Protein AF-A0A0C9W9Q6-F1 (afdb_monomer_lite)

Foldseek 3Di:
DLVQLVCCCPVVVNLPSNLVVQQPDDLVCLLQSLLVLLVVQLLDDLVSLLSLLQSLLVCLVPPDPLVSNCSNCQVVLLCQVVSCVVVVCSLLSLLSNCVSNVLLVDVCSLVVSLVNHPVSVSNVVSNVVPD

Structure (mmCIF, N/CA/C/O backbone):
data_AF-A0A0C9W9Q6-F1
#
_entry.id   AF-A0A0C9W9Q6-F1
#
loop_
_atom_site.group_PDB
_atom_site.id
_atom_site.type_symbol
_atom_site.label_atom_id
_atom_site.label_alt_id
_atom_site.label_comp_id
_atom_site.label_asym_id
_atom_site.label_entity_id
_atom_site.label_seq_id
_atom_site.pdbx_PDB_ins_code
_atom_site.Cartn_x
_atom_site.Cartn_y
_atom_site.Cartn_z
_atom_site.occupancy
_atom_site.B_iso_or_equiv
_atom_site.auth_seq_id
_atom_site.auth_comp_id
_atom_site.auth_asym_id
_atom_site.auth_atom_id
_atom_site.pdbx_PDB_model_num
ATOM 1 N N . ARG A 1 1 ? -1.381 -17.552 12.400 1.00 62.53 1 ARG A N 1
ATOM 2 C CA . ARG A 1 1 ? -2.599 -17.295 11.589 1.00 62.53 1 ARG A CA 1
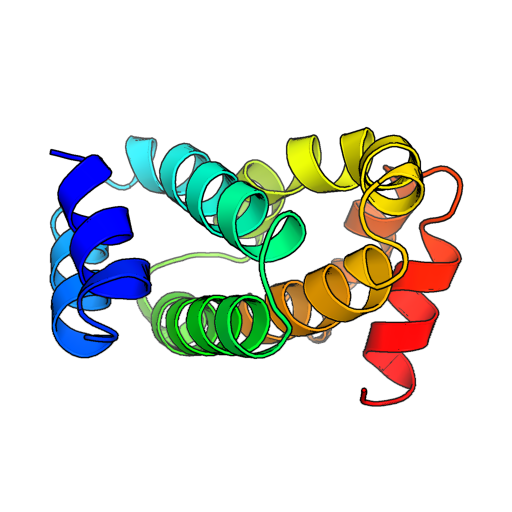ATOM 3 C C . ARG A 1 1 ? -2.520 -16.024 10.731 1.00 62.53 1 ARG A C 1
ATOM 5 O O . ARG A 1 1 ? -3.492 -15.733 10.054 1.00 62.53 1 ARG A O 1
ATOM 12 N N . MET A 1 2 ? -1.401 -15.288 10.708 1.00 69.56 2 MET A N 1
ATOM 13 C CA . MET A 1 2 ? -1.264 -14.085 9.865 1.00 69.56 2 MET A CA 1
ATOM 14 C C . MET A 1 2 ? -1.175 -14.422 8.373 1.00 69.56 2 MET A C 1
ATOM 16 O O . MET A 1 2 ? -1.618 -13.641 7.540 1.00 69.56 2 MET A O 1
ATOM 20 N N . ASP A 1 3 ? -0.680 -15.616 8.058 1.00 85.00 3 ASP A N 1
ATOM 21 C CA . ASP A 1 3 ? -0.488 -16.089 6.685 1.00 85.00 3 ASP A CA 1
ATOM 22 C C . ASP A 1 3 ? -1.822 -16.313 5.957 1.00 85.00 3 ASP A C 1
ATOM 24 O O . ASP A 1 3 ? -1.899 -16.107 4.755 1.00 85.00 3 ASP A O 1
ATOM 28 N N . LEU A 1 4 ? -2.914 -16.574 6.691 1.00 86.88 4 LEU A N 1
ATOM 29 C CA . LEU A 1 4 ? -4.258 -16.709 6.111 1.00 86.88 4 LEU A CA 1
ATOM 30 C C . LEU A 1 4 ? -4.733 -15.432 5.407 1.00 86.88 4 LEU A C 1
ATOM 32 O O . LEU A 1 4 ? -5.527 -15.496 4.475 1.00 86.88 4 LEU A O 1
ATOM 36 N N . CYS A 1 5 ? -4.301 -14.252 5.864 1.00 86.25 5 CYS A N 1
ATOM 37 C CA . CYS A 1 5 ? -4.645 -13.007 5.181 1.00 86.25 5 CYS A CA 1
ATOM 38 C C . CYS A 1 5 ? -3.905 -12.897 3.841 1.00 86.25 5 CYS A C 1
ATOM 40 O O . CYS A 1 5 ? -4.503 -12.487 2.851 1.00 86.25 5 CYS A O 1
ATOM 42 N N . LEU A 1 6 ? -2.632 -13.305 3.806 1.00 90.81 6 LEU A N 1
ATOM 43 C CA . LEU A 1 6 ? -1.814 -13.324 2.593 1.00 90.81 6 LEU A CA 1
ATOM 44 C C . LEU A 1 6 ? -2.340 -14.356 1.590 1.00 90.81 6 LEU A C 1
ATOM 46 O O . LEU A 1 6 ? -2.518 -14.030 0.422 1.00 90.81 6 LEU A O 1
ATOM 50 N N . GLU A 1 7 ? -2.651 -15.571 2.045 1.00 90.00 7 GLU A N 1
ATOM 51 C CA . GLU A 1 7 ? -3.220 -16.636 1.209 1.00 90.00 7 GLU A CA 1
ATOM 52 C C . GLU A 1 7 ? -4.561 -16.217 0.597 1.00 90.00 7 GLU A C 1
ATOM 54 O O . GLU A 1 7 ? -4.770 -16.336 -0.613 1.00 90.00 7 GLU A O 1
ATOM 59 N N . ASN A 1 8 ? -5.466 -15.670 1.410 1.00 90.12 8 ASN A N 1
ATOM 60 C CA . ASN A 1 8 ? -6.778 -15.261 0.920 1.00 90.12 8 ASN A CA 1
ATOM 61 C C . ASN A 1 8 ? -6.686 -14.099 -0.065 1.00 90.12 8 ASN A C 1
ATOM 63 O O . ASN A 1 8 ? -7.425 -14.085 -1.050 1.00 90.12 8 ASN A O 1
ATOM 67 N N . LEU A 1 9 ? -5.772 -13.155 0.164 1.00 92.12 9 LEU A N 1
ATOM 68 C CA . LEU A 1 9 ? -5.605 -12.021 -0.728 1.00 92.12 9 LEU A CA 1
ATOM 69 C C . LEU A 1 9 ? -4.874 -12.425 -2.015 1.00 92.12 9 LEU A C 1
ATOM 71 O O . LEU A 1 9 ? -5.431 -12.288 -3.095 1.00 92.12 9 LEU A O 1
ATOM 75 N N . PHE A 1 10 ? -3.667 -12.980 -1.936 1.00 92.38 10 PHE A N 1
ATOM 76 C CA . PHE A 1 10 ? -2.827 -13.178 -3.121 1.00 92.38 10 PHE A CA 1
ATOM 77 C C . PHE A 1 10 ? -3.098 -14.484 -3.869 1.00 92.38 10 PHE A C 1
ATOM 79 O O . PHE A 1 10 ? -3.096 -14.483 -5.100 1.00 92.38 10 PHE A O 1
ATOM 86 N N . ALA A 1 11 ? -3.377 -15.586 -3.164 1.00 91.25 11 ALA A N 1
ATOM 87 C CA . ALA A 1 11 ? -3.654 -16.866 -3.820 1.00 91.25 11 ALA A CA 1
ATOM 88 C C . ALA A 1 11 ? -5.125 -16.985 -4.235 1.00 91.25 11 ALA A C 1
ATOM 90 O O . ALA A 1 11 ? -5.421 -17.391 -5.356 1.00 91.25 11 ALA A O 1
ATOM 91 N N . SER A 1 12 ? -6.052 -16.597 -3.352 1.00 92.06 12 SER A N 1
ATOM 92 C CA . SER A 1 12 ? -7.494 -16.759 -3.600 1.00 92.06 12 SER A CA 1
ATOM 93 C C . SER A 1 12 ? -8.183 -15.518 -4.173 1.00 92.06 12 SER A C 1
ATOM 95 O O . SER A 1 12 ? -9.358 -15.602 -4.527 1.00 92.06 12 SER A O 1
ATOM 97 N N . ARG A 1 13 ? -7.496 -14.364 -4.243 1.00 93.94 13 ARG A N 1
ATOM 98 C CA . ARG A 1 13 ? -8.059 -13.075 -4.701 1.00 93.94 13 ARG A CA 1
ATOM 99 C C . ARG A 1 13 ? -9.362 -12.701 -3.983 1.00 93.94 13 ARG A C 1
ATOM 101 O O . ARG A 1 13 ? -10.236 -12.043 -4.540 1.00 93.94 13 ARG A O 1
ATOM 108 N N . ASN A 1 14 ? -9.499 -13.130 -2.727 1.00 94.88 14 ASN A N 1
ATOM 109 C CA . ASN A 1 14 ? -10.711 -12.989 -1.936 1.00 94.88 14 ASN A CA 1
ATOM 110 C C . ASN A 1 14 ? -10.564 -11.857 -0.917 1.00 94.88 14 ASN A C 1
ATOM 112 O O . ASN A 1 14 ? -10.171 -12.061 0.236 1.00 94.88 14 ASN A O 1
ATOM 116 N N . LEU A 1 15 ? -10.923 -10.655 -1.363 1.00 94.62 15 LEU A N 1
ATOM 117 C CA . LEU A 1 15 ? -10.829 -9.435 -0.570 1.00 94.62 15 LEU A CA 1
ATOM 118 C C . LEU A 1 15 ? -11.664 -9.503 0.719 1.00 94.62 15 LEU A C 1
ATOM 120 O O . LEU A 1 15 ? -11.183 -9.137 1.789 1.00 94.62 15 LEU A O 1
ATOM 124 N N . SER A 1 16 ? -12.888 -10.034 0.645 1.00 94.56 16 SER A N 1
ATOM 125 C CA . SER A 1 16 ? -13.793 -10.13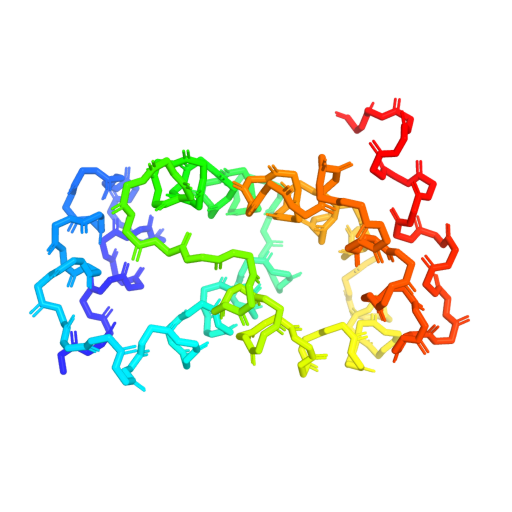4 1.796 1.00 94.56 16 SER A CA 1
ATOM 126 C C . SER A 1 16 ? -13.242 -11.046 2.893 1.00 94.56 16 SER A C 1
ATOM 128 O O . SER A 1 16 ? -13.308 -10.706 4.075 1.00 94.56 16 SER A O 1
ATOM 130 N N . GLN A 1 17 ? -12.664 -12.195 2.526 1.00 93.69 17 GLN A N 1
ATOM 131 C CA . GLN A 1 17 ? -12.048 -13.090 3.505 1.00 93.69 17 GLN A CA 1
ATOM 132 C C . GLN A 1 17 ? -10.730 -12.535 4.049 1.00 93.69 17 GLN A C 1
ATOM 134 O O . GLN A 1 17 ? -10.437 -12.725 5.228 1.00 93.69 17 GLN A O 1
ATOM 139 N N . ALA A 1 18 ? -9.935 -11.845 3.227 1.00 93.75 18 ALA A N 1
ATOM 140 C CA . ALA A 1 18 ? -8.733 -11.168 3.702 1.00 93.75 18 ALA A CA 1
ATOM 141 C C . ALA A 1 18 ? -9.078 -10.076 4.728 1.00 93.75 18 ALA A C 1
ATOM 143 O O . ALA A 1 18 ? -8.483 -10.045 5.804 1.00 93.75 18 ALA A O 1
ATOM 144 N N . HIS A 1 19 ? -10.103 -9.262 4.455 1.00 95.19 19 HIS A N 1
ATOM 145 C CA . HIS A 1 19 ? -10.618 -8.266 5.394 1.00 95.19 19 HIS A CA 1
ATOM 146 C C . HIS A 1 19 ? -11.066 -8.906 6.714 1.00 95.19 19 HIS A C 1
ATOM 148 O O . HIS A 1 19 ? -10.615 -8.495 7.780 1.00 95.19 19 HIS A O 1
ATOM 154 N N . ALA A 1 20 ? -11.895 -9.955 6.661 1.00 94.19 20 ALA A N 1
ATOM 155 C CA . ALA A 1 20 ? -12.353 -10.662 7.861 1.00 94.19 20 ALA A CA 1
ATOM 156 C C . ALA A 1 20 ? -11.191 -11.265 8.675 1.00 94.19 20 ALA A C 1
ATOM 158 O O . ALA A 1 20 ? -11.179 -11.193 9.904 1.00 94.19 20 ALA A O 1
ATOM 159 N N . ASN A 1 21 ? -10.183 -11.824 8.000 1.00 92.56 21 ASN A N 1
ATOM 160 C CA . ASN A 1 21 ? -8.987 -12.337 8.664 1.00 92.56 21 ASN A CA 1
ATOM 161 C C . ASN A 1 21 ? -8.190 -11.214 9.332 1.00 92.56 21 ASN A C 1
ATOM 163 O O . ASN A 1 21 ? -7.763 -11.382 10.474 1.00 92.56 21 ASN A O 1
ATOM 167 N N . PHE A 1 22 ? -8.013 -10.078 8.653 1.00 94.44 22 PHE A N 1
ATOM 168 C CA . PHE A 1 22 ? -7.304 -8.920 9.187 1.00 94.44 22 PHE A CA 1
ATOM 169 C C . PHE A 1 22 ? -7.979 -8.397 10.461 1.00 94.44 22 PHE A C 1
ATOM 171 O O . PHE A 1 22 ? -7.333 -8.276 11.503 1.00 94.44 22 PHE A O 1
ATOM 178 N N . THR A 1 23 ? -9.289 -8.146 10.407 1.00 93.81 23 THR A N 1
ATOM 179 C CA . THR A 1 23 ? -10.043 -7.572 11.533 1.00 93.81 23 THR A CA 1
ATOM 180 C C . THR A 1 23 ? -10.229 -8.552 12.690 1.00 93.81 23 THR A C 1
ATOM 182 O O . THR A 1 23 ? -10.408 -8.126 13.829 1.00 93.81 23 THR A O 1
ATOM 185 N N . SER A 1 24 ? -10.100 -9.863 12.449 1.00 93.50 24 SER A N 1
ATOM 186 C CA . SER A 1 24 ? -10.076 -10.871 13.519 1.00 93.50 24 SER A CA 1
ATOM 187 C C . SER A 1 24 ? -8.804 -10.836 14.381 1.00 93.50 24 SER A C 1
ATOM 189 O O . SER A 1 24 ? -8.785 -11.399 15.479 1.00 93.50 24 SER A O 1
ATOM 191 N N . LEU A 1 25 ? -7.725 -10.206 13.899 1.00 90.50 25 LEU A N 1
ATOM 192 C CA . LEU A 1 25 ? -6.467 -10.110 14.634 1.00 90.50 25 LEU A CA 1
ATOM 193 C C . LEU A 1 25 ? -6.481 -8.925 15.609 1.00 90.50 25 LEU A C 1
ATOM 195 O O . LEU A 1 25 ? -6.957 -7.843 15.263 1.00 90.50 25 LEU A O 1
ATOM 199 N N . PRO A 1 26 ? -5.877 -9.071 16.805 1.00 91.31 26 PRO A N 1
ATOM 200 C CA . PRO A 1 26 ? -5.672 -7.946 17.710 1.00 91.31 26 PRO A CA 1
ATOM 201 C C . PRO A 1 26 ? -4.889 -6.80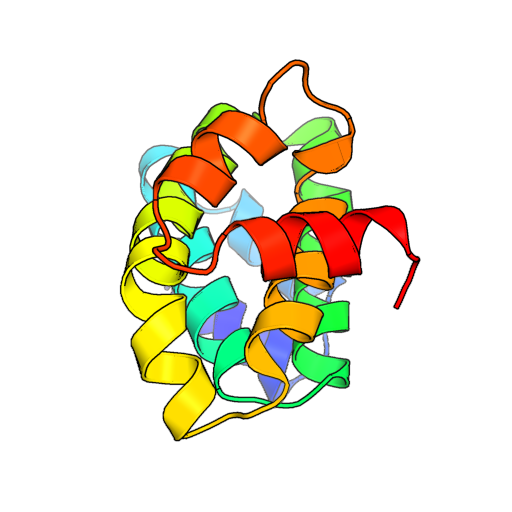2 17.054 1.00 91.31 26 PRO A C 1
ATOM 203 O O . PRO A 1 26 ? -3.874 -7.049 16.399 1.00 91.31 26 PRO A O 1
ATOM 206 N N . ALA A 1 27 ? -5.281 -5.556 17.339 1.00 89.81 27 ALA A N 1
ATOM 207 C CA . ALA A 1 27 ? -4.713 -4.349 16.726 1.00 89.81 27 ALA A CA 1
ATOM 208 C C . ALA A 1 27 ? -3.178 -4.247 16.805 1.00 89.81 27 ALA A C 1
ATOM 210 O O . ALA A 1 27 ? -2.529 -3.740 15.894 1.00 89.81 27 ALA A O 1
ATOM 211 N N . LYS A 1 28 ? -2.562 -4.812 17.855 1.00 90.62 28 LYS A N 1
ATOM 212 C CA . LYS A 1 28 ? -1.096 -4.865 18.004 1.00 90.62 28 LYS A CA 1
ATOM 213 C C . LYS A 1 28 ? -0.371 -5.585 16.855 1.00 90.62 28 LYS A C 1
ATOM 215 O O . LYS A 1 28 ? 0.827 -5.384 16.690 1.00 90.62 28 LYS A O 1
ATOM 220 N N . TYR A 1 29 ? -1.068 -6.432 16.094 1.00 91.31 29 TYR A N 1
ATOM 221 C CA . TYR A 1 29 ? -0.513 -7.157 14.948 1.00 91.31 29 TYR A CA 1
ATOM 222 C C . TYR A 1 29 ? -0.776 -6.470 13.604 1.00 91.31 29 TYR A C 1
ATOM 224 O O . TYR A 1 29 ? -0.164 -6.862 12.612 1.00 91.31 29 TYR A O 1
ATOM 232 N N . HIS A 1 30 ? -1.648 -5.456 13.554 1.00 92.75 30 HIS A N 1
ATOM 233 C CA . HIS A 1 30 ? -2.023 -4.788 12.305 1.00 92.75 30 HIS A CA 1
ATOM 234 C C . HIS A 1 30 ? -0.827 -4.156 11.585 1.00 92.75 30 HIS A C 1
ATOM 236 O O . HIS A 1 30 ? -0.670 -4.466 10.408 1.00 92.75 30 HIS A O 1
ATOM 242 N N . PRO A 1 31 ? 0.082 -3.396 12.238 1.00 93.62 31 PRO A N 1
ATOM 243 C CA . PRO A 1 31 ? 1.225 -2.805 11.535 1.00 93.62 31 PRO A CA 1
ATOM 244 C C . PRO A 1 31 ? 2.121 -3.854 10.867 1.00 93.62 31 PRO A C 1
ATOM 246 O O . PRO A 1 31 ? 2.535 -3.691 9.726 1.00 93.62 31 PRO A O 1
ATOM 249 N N . MET A 1 32 ? 2.362 -4.984 11.539 1.00 93.88 32 MET A N 1
ATOM 250 C CA . MET A 1 32 ? 3.170 -6.064 10.968 1.00 93.88 32 MET A CA 1
ATOM 251 C C . MET A 1 32 ? 2.477 -6.722 9.768 1.00 93.88 32 MET A C 1
ATOM 253 O O . MET A 1 32 ? 3.142 -7.086 8.801 1.00 93.88 32 MET A O 1
ATOM 257 N N . LEU A 1 33 ? 1.153 -6.899 9.815 1.00 94.50 33 LEU A N 1
ATOM 258 C CA . LEU A 1 33 ? 0.415 -7.465 8.688 1.00 94.50 33 LEU A CA 1
ATOM 259 C C . LEU A 1 33 ? 0.346 -6.487 7.506 1.00 94.50 33 LEU A C 1
ATOM 261 O O . LEU A 1 33 ? 0.516 -6.914 6.369 1.00 94.50 33 LEU A O 1
ATOM 265 N N . ILE A 1 34 ? 0.171 -5.191 7.776 1.00 96.69 34 ILE A N 1
ATOM 266 C CA . ILE A 1 34 ? 0.237 -4.114 6.779 1.00 96.69 34 ILE A CA 1
ATOM 267 C C . ILE A 1 34 ? 1.589 -4.135 6.056 1.00 96.69 34 ILE A C 1
ATOM 269 O O . ILE A 1 34 ? 1.612 -4.152 4.825 1.00 96.69 34 ILE A O 1
ATOM 273 N N . GLY A 1 35 ? 2.699 -4.211 6.796 1.00 96.44 35 GLY A N 1
ATOM 274 C CA . GLY A 1 35 ? 4.039 -4.294 6.209 1.00 96.44 35 GLY A CA 1
ATOM 275 C C . GLY A 1 35 ? 4.213 -5.527 5.328 1.00 96.44 35 GLY A C 1
ATOM 276 O O . GLY A 1 35 ? 4.603 -5.406 4.174 1.00 96.44 35 GLY A O 1
ATOM 277 N N . LYS A 1 36 ? 3.797 -6.710 5.802 1.00 95.81 36 LYS A N 1
ATOM 278 C CA . LYS A 1 36 ? 3.857 -7.946 4.998 1.00 95.81 36 LYS A CA 1
ATOM 279 C C . LYS A 1 36 ? 3.033 -7.876 3.712 1.00 95.81 36 LYS A C 1
ATOM 281 O O . LYS A 1 36 ? 3.492 -8.341 2.675 1.00 95.81 36 LYS A O 1
ATOM 286 N N . LEU A 1 37 ? 1.816 -7.335 3.778 1.00 97.19 37 LEU A N 1
ATOM 287 C CA . LEU A 1 37 ? 0.958 -7.159 2.603 1.00 97.19 37 LEU A CA 1
ATOM 288 C C . LEU A 1 37 ? 1.607 -6.205 1.596 1.00 97.19 37 LEU A C 1
ATOM 290 O O . LEU A 1 37 ? 1.640 -6.501 0.405 1.00 97.19 37 LEU A O 1
ATOM 294 N N . THR A 1 38 ? 2.169 -5.104 2.095 1.00 97.62 38 THR A N 1
ATOM 295 C CA . THR A 1 38 ? 2.881 -4.108 1.289 1.00 97.62 38 THR A CA 1
ATOM 296 C C . THR A 1 38 ? 4.100 -4.729 0.614 1.00 97.62 38 THR A C 1
ATOM 298 O O . THR A 1 38 ? 4.226 -4.637 -0.601 1.00 97.62 38 THR A O 1
ATOM 301 N N . HIS A 1 39 ? 4.933 -5.443 1.371 1.00 96.69 39 HIS A N 1
ATOM 302 C CA . HIS A 1 39 ? 6.121 -6.127 0.868 1.00 96.69 39 HIS A CA 1
ATOM 303 C C . HIS A 1 39 ? 5.802 -7.073 -0.298 1.00 96.69 39 HIS A C 1
ATOM 305 O O . HIS A 1 39 ? 6.409 -6.993 -1.366 1.00 96.69 39 HIS A O 1
ATOM 311 N N . VAL A 1 40 ? 4.802 -7.947 -0.117 1.00 96.38 40 VAL A N 1
ATOM 312 C CA . VAL A 1 40 ? 4.400 -8.910 -1.155 1.00 96.38 40 VAL A CA 1
ATOM 313 C C . VAL A 1 40 ? 3.859 -8.201 -2.397 1.00 96.38 40 VAL A C 1
ATOM 315 O O . VAL A 1 40 ? 4.160 -8.621 -3.510 1.00 96.38 40 VAL A O 1
ATOM 318 N N . ALA A 1 41 ? 3.101 -7.114 -2.232 1.00 97.25 41 ALA A N 1
ATOM 319 C CA . ALA A 1 41 ? 2.589 -6.348 -3.364 1.00 97.25 41 ALA A CA 1
ATOM 320 C C . ALA A 1 41 ? 3.686 -5.588 -4.126 1.00 97.25 41 ALA A C 1
ATOM 322 O O . ALA A 1 41 ? 3.652 -5.559 -5.353 1.00 97.25 41 ALA A O 1
ATOM 323 N N . LEU A 1 42 ? 4.675 -5.014 -3.431 1.00 96.81 42 LEU A N 1
ATOM 324 C CA . LEU A 1 42 ? 5.799 -4.323 -4.071 1.00 96.81 42 LEU A CA 1
ATOM 325 C C . LEU A 1 42 ? 6.659 -5.264 -4.919 1.00 96.81 42 LEU A C 1
ATOM 327 O O . LEU A 1 42 ? 7.132 -4.858 -5.975 1.00 96.81 42 LEU A O 1
ATOM 331 N N . GLY A 1 43 ? 6.844 -6.508 -4.469 1.00 95.19 43 GLY A N 1
ATOM 332 C CA . GLY A 1 43 ? 7.559 -7.547 -5.215 1.00 95.19 43 GLY A CA 1
ATOM 333 C C . GLY A 1 43 ? 6.732 -8.235 -6.309 1.00 95.19 43 GLY A C 1
ATOM 334 O O . GLY A 1 43 ? 7.247 -9.117 -6.994 1.00 95.19 43 GLY A O 1
ATOM 335 N N . GLY A 1 44 ? 5.447 -7.894 -6.431 1.00 94.19 44 GLY A N 1
ATOM 336 C CA . GLY A 1 44 ? 4.484 -8.583 -7.283 1.00 94.19 44 GLY A CA 1
ATOM 337 C C . GLY A 1 44 ? 4.139 -7.814 -8.555 1.00 94.19 44 GLY A C 1
ATOM 338 O O . GLY A 1 44 ? 4.995 -7.303 -9.276 1.00 94.19 44 GLY A O 1
ATOM 339 N N . THR A 1 45 ? 2.845 -7.776 -8.853 1.00 95.25 45 THR A N 1
ATOM 340 C CA . THR A 1 45 ? 2.274 -7.108 -10.023 1.00 95.25 45 THR A CA 1
ATOM 341 C C . THR A 1 45 ? 1.476 -5.868 -9.632 1.00 9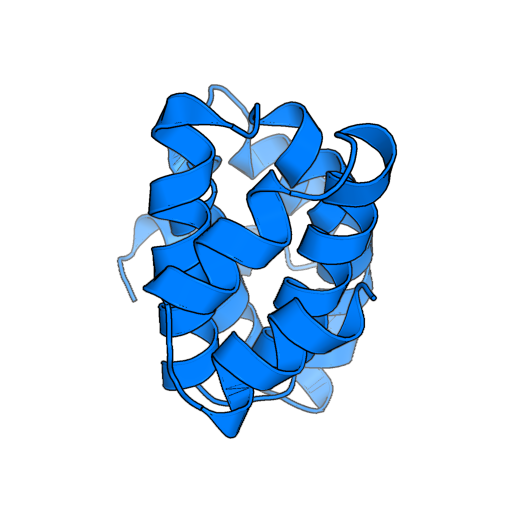5.25 45 THR A C 1
ATOM 343 O O . THR A 1 45 ? 1.060 -5.688 -8.491 1.00 95.25 45 THR A O 1
ATOM 346 N N . GLU A 1 46 ? 1.148 -5.041 -10.618 1.00 96.19 46 GLU A N 1
ATOM 347 C CA . GLU A 1 46 ? 0.220 -3.919 -10.441 1.00 96.19 46 GLU A CA 1
ATOM 348 C C . GLU A 1 46 ? -1.145 -4.363 -9.881 1.00 96.19 46 GLU A C 1
ATOM 350 O O . GLU A 1 46 ? -1.721 -3.694 -9.026 1.00 96.19 46 GLU A O 1
ATOM 355 N N . ALA A 1 47 ? -1.635 -5.538 -10.292 1.00 96.44 47 ALA A N 1
ATOM 356 C CA . ALA A 1 47 ? -2.868 -6.110 -9.757 1.00 96.44 47 ALA A CA 1
ATOM 357 C C . ALA A 1 47 ? -2.748 -6.466 -8.264 1.00 96.44 47 ALA A C 1
ATOM 359 O O . ALA A 1 47 ? -3.725 -6.348 -7.526 1.00 96.44 47 ALA A O 1
ATOM 360 N N . ASP A 1 48 ? -1.562 -6.874 -7.803 1.00 97.25 48 ASP A N 1
ATOM 361 C CA . ASP A 1 48 ? -1.287 -7.116 -6.382 1.00 97.25 48 ASP A CA 1
ATOM 362 C C . ASP A 1 48 ? -1.291 -5.808 -5.585 1.00 97.25 48 ASP A C 1
ATOM 364 O O . ASP A 1 48 ? -1.890 -5.748 -4.509 1.00 97.25 48 ASP A O 1
ATOM 368 N N . ALA A 1 49 ? -0.696 -4.748 -6.141 1.00 97.62 49 ALA A N 1
ATOM 369 C CA . ALA A 1 49 ? -0.719 -3.412 -5.551 1.00 97.62 49 ALA A CA 1
ATOM 370 C C . ALA A 1 49 ? -2.148 -2.869 -5.418 1.00 97.62 49 ALA A C 1
ATOM 372 O O . ALA A 1 49 ? -2.521 -2.397 -4.343 1.00 97.62 49 ALA A O 1
ATOM 373 N N . HIS A 1 50 ? -2.976 -3.000 -6.460 1.00 97.56 50 HIS A N 1
ATOM 374 C CA . HIS A 1 50 ? -4.391 -2.627 -6.395 1.00 97.56 50 HIS A CA 1
ATOM 375 C C . HIS A 1 50 ? -5.161 -3.446 -5.370 1.00 97.56 50 HIS A C 1
ATOM 377 O O . HIS A 1 50 ? -5.923 -2.884 -4.591 1.00 97.56 50 HIS A O 1
ATOM 383 N N . LEU A 1 51 ? -4.927 -4.755 -5.311 1.00 96.94 51 LEU A N 1
ATOM 384 C CA . LEU A 1 51 ? -5.640 -5.615 -4.380 1.00 96.94 51 LEU A CA 1
ATOM 385 C C . LEU A 1 51 ? -5.328 -5.274 -2.912 1.00 96.94 51 LEU A C 1
ATOM 387 O O . LEU A 1 51 ? -6.226 -5.286 -2.067 1.00 96.94 51 LEU A O 1
ATOM 391 N N . VAL A 1 52 ? -4.073 -4.931 -2.604 1.00 98.00 52 VAL A N 1
ATOM 392 C CA . VAL A 1 52 ? -3.691 -4.409 -1.282 1.00 98.00 52 VAL A CA 1
ATOM 393 C C . VAL A 1 52 ? -4.260 -3.011 -1.050 1.00 98.00 52 VAL A C 1
ATOM 395 O O . VAL A 1 52 ? -4.796 -2.752 0.027 1.00 98.00 52 VAL A O 1
ATOM 398 N N . GLY A 1 53 ? -4.204 -2.129 -2.050 1.00 97.56 53 GLY A N 1
ATOM 399 C CA . GLY A 1 53 ? -4.793 -0.791 -1.985 1.00 97.56 53 GLY A CA 1
ATOM 400 C C . GLY A 1 53 ? -6.291 -0.826 -1.665 1.00 97.56 53 GLY A C 1
ATOM 401 O O . GLY A 1 53 ? -6.740 -0.121 -0.763 1.00 97.56 53 GLY A O 1
ATOM 402 N N . ASP A 1 54 ? -7.052 -1.703 -2.318 1.00 97.75 54 ASP A N 1
ATOM 403 C CA . ASP A 1 54 ? -8.487 -1.888 -2.087 1.00 97.75 54 ASP A CA 1
ATOM 404 C C . ASP A 1 54 ? -8.780 -2.424 -0.681 1.00 97.75 54 ASP A C 1
ATOM 406 O O . ASP A 1 54 ? -9.726 -1.976 -0.025 1.00 97.75 54 ASP A O 1
ATOM 410 N N . LEU A 1 55 ? -7.956 -3.353 -0.181 1.00 97.31 55 LEU A N 1
ATOM 411 C CA . LEU A 1 55 ? -8.069 -3.843 1.193 1.00 97.31 55 LEU A CA 1
ATOM 412 C C . LEU A 1 55 ? -7.826 -2.707 2.190 1.00 97.31 55 LEU A C 1
ATOM 414 O O . LEU A 1 55 ? -8.610 -2.515 3.119 1.00 97.31 55 LEU A O 1
ATOM 418 N N . PHE A 1 56 ? -6.763 -1.930 1.989 1.00 97.62 56 PHE A N 1
ATOM 419 C CA . PHE A 1 56 ? -6.427 -0.810 2.864 1.00 97.62 56 PHE A CA 1
ATOM 420 C C . PHE A 1 56 ? -7.483 0.290 2.804 1.00 97.62 56 PHE A C 1
ATOM 422 O O . PHE A 1 56 ? -7.816 0.847 3.845 1.00 97.62 56 PHE A O 1
ATOM 429 N N . ALA A 1 57 ? -8.099 0.523 1.644 1.00 96.56 57 ALA A N 1
ATOM 430 C CA . ALA A 1 57 ? -9.205 1.466 1.489 1.00 96.56 57 ALA A CA 1
ATOM 431 C C . ALA A 1 57 ? -10.465 1.048 2.262 1.00 96.56 57 ALA A C 1
ATOM 433 O O . ALA A 1 57 ? -11.266 1.904 2.645 1.00 96.56 57 ALA A O 1
ATOM 434 N N . GLN A 1 58 ? -10.678 -0.252 2.488 1.00 95.69 58 GLN A N 1
ATOM 435 C CA . GLN A 1 58 ? -11.739 -0.737 3.377 1.00 95.69 58 GLN A CA 1
ATOM 436 C C . GLN A 1 58 ? -11.343 -0.569 4.847 1.00 95.69 58 GLN A C 1
ATOM 438 O O . GLN A 1 58 ? -12.127 -0.054 5.64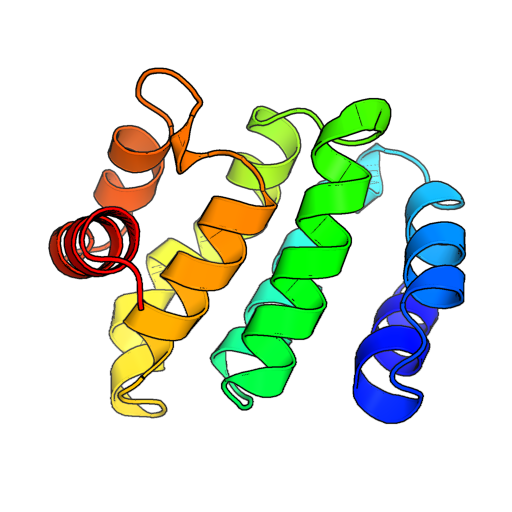2 1.00 95.69 58 GLN A O 1
ATOM 443 N N . LEU A 1 59 ? -10.111 -0.941 5.196 1.00 95.19 59 LEU A N 1
ATOM 444 C CA . LEU A 1 59 ? -9.615 -0.899 6.573 1.00 95.19 59 LEU A CA 1
ATOM 445 C C . LEU A 1 59 ? -9.437 0.531 7.108 1.00 95.19 59 LEU A C 1
ATOM 447 O O . LEU A 1 59 ? -9.698 0.768 8.286 1.00 95.19 59 LEU A O 1
ATOM 451 N N . SER A 1 60 ? -9.044 1.491 6.269 1.00 94.06 60 SER A N 1
ATOM 452 C CA . SER A 1 60 ? -8.836 2.895 6.654 1.00 94.06 60 SER A CA 1
ATOM 453 C C . SER A 1 60 ? -10.119 3.625 7.044 1.00 94.06 60 SER A C 1
ATOM 455 O O . SER A 1 60 ? -10.064 4.636 7.739 1.00 94.06 60 SER A O 1
ATOM 457 N N . LYS A 1 61 ? -11.287 3.112 6.642 1.00 90.81 61 LYS A N 1
ATOM 458 C CA . LYS A 1 61 ? -12.580 3.714 6.992 1.00 90.81 61 LYS A CA 1
ATOM 459 C C . LYS A 1 61 ? -12.990 3.444 8.436 1.00 90.81 61 LYS A C 1
ATOM 461 O O . LYS A 1 61 ? -13.650 4.286 9.035 1.00 90.81 61 LYS A O 1
ATOM 466 N N . GLU A 1 62 ? -12.651 2.271 8.973 1.00 85.38 62 GLU A N 1
ATOM 467 C CA . GLU A 1 62 ? -13.278 1.776 10.210 1.00 85.38 62 GLU A CA 1
ATOM 468 C C . GLU A 1 62 ? -12.323 1.064 11.183 1.00 85.38 62 GLU A C 1
ATOM 470 O O . GLU A 1 62 ? -12.649 0.949 12.363 1.00 85.38 62 GLU A O 1
ATOM 475 N N . TRP A 1 63 ? -11.152 0.591 10.737 1.00 88.94 63 TRP A N 1
ATOM 476 C CA . TRP A 1 63 ? -10.332 -0.360 11.508 1.00 88.94 63 TRP A CA 1
ATOM 477 C C . TRP A 1 63 ? -8.893 0.080 11.757 1.00 88.94 63 TRP A C 1
ATOM 479 O O . TRP A 1 63 ? -8.315 -0.281 12.784 1.00 88.94 63 TRP A O 1
ATOM 489 N N . CYS A 1 64 ? -8.298 0.839 10.842 1.00 89.75 64 CYS A N 1
ATOM 490 C CA . CYS A 1 64 ? -6.909 1.268 10.940 1.00 89.75 64 CYS A CA 1
ATOM 491 C C . CYS A 1 64 ? -6.811 2.787 10.883 1.00 89.75 64 CYS A C 1
ATOM 493 O O . CYS A 1 64 ? -7.322 3.413 9.958 1.00 89.75 64 CYS A O 1
ATOM 495 N N . SER A 1 65 ? -6.116 3.365 11.863 1.00 89.62 65 SER A N 1
ATOM 496 C CA . SER A 1 65 ? -5.760 4.779 11.827 1.00 89.62 65 SER A CA 1
ATOM 497 C C . SER A 1 65 ? -4.601 5.017 10.848 1.00 89.62 65 SER A C 1
ATOM 499 O O . SER A 1 65 ? -3.833 4.083 10.573 1.00 89.62 65 SER A O 1
ATOM 501 N N . PRO A 1 66 ? -4.426 6.251 10.348 1.00 89.56 66 PRO A N 1
ATOM 502 C CA . PRO A 1 66 ? -3.277 6.598 9.517 1.00 89.56 66 PRO A CA 1
ATOM 503 C C . PRO A 1 66 ? -1.936 6.237 10.172 1.00 89.56 66 PRO A C 1
ATOM 505 O O . PRO A 1 66 ? -1.056 5.683 9.519 1.00 89.56 66 PRO A O 1
ATOM 508 N N . GLU A 1 67 ? -1.803 6.400 11.492 1.00 89.31 67 GLU A N 1
ATOM 509 C CA . GLU A 1 67 ? -0.580 6.051 12.225 1.00 89.31 67 GLU A CA 1
ATOM 510 C C . GLU A 1 67 ? -0.304 4.541 12.234 1.00 89.31 67 GLU A C 1
ATOM 512 O O . GLU A 1 67 ? 0.855 4.118 12.242 1.00 89.31 67 GLU A O 1
ATOM 517 N N . ALA A 1 68 ? -1.345 3.700 12.242 1.00 91.50 68 ALA A N 1
ATOM 518 C CA . ALA A 1 68 ? -1.180 2.251 12.142 1.00 91.50 68 ALA A CA 1
ATOM 519 C C . ALA A 1 68 ? -0.652 1.845 10.757 1.00 91.50 68 ALA A C 1
ATOM 521 O O . ALA A 1 68 ? 0.206 0.961 10.673 1.00 91.50 68 ALA A O 1
ATOM 522 N N . PHE A 1 69 ? -1.117 2.517 9.697 1.00 95.12 69 PHE A N 1
ATOM 523 C CA . PHE A 1 69 ? -0.584 2.348 8.346 1.00 95.12 69 PHE A CA 1
ATOM 524 C C . PHE A 1 69 ? 0.844 2.863 8.226 1.00 95.12 69 PHE A C 1
ATOM 526 O O . PHE A 1 69 ? 1.704 2.116 7.770 1.00 95.12 69 PHE A O 1
ATOM 533 N N . GLU A 1 70 ? 1.125 4.081 8.694 1.00 92.62 70 GLU A N 1
ATOM 534 C CA . GLU A 1 70 ? 2.469 4.663 8.660 1.00 92.62 70 GLU A CA 1
ATOM 535 C C . GLU A 1 70 ? 3.479 3.730 9.343 1.00 92.62 70 GLU A C 1
ATOM 537 O O . GLU A 1 70 ? 4.491 3.360 8.748 1.00 92.62 70 GLU A O 1
ATOM 542 N N . ARG A 1 71 ? 3.156 3.232 10.543 1.00 92.94 71 ARG A N 1
ATOM 543 C CA . ARG A 1 71 ? 4.004 2.268 11.264 1.00 92.94 71 ARG A CA 1
ATOM 544 C C . ARG A 1 71 ? 4.200 0.940 10.539 1.00 92.94 71 ARG A C 1
ATOM 546 O O . ARG A 1 71 ? 5.217 0.294 10.769 1.00 92.94 71 ARG A O 1
ATOM 553 N N . GLY A 1 72 ? 3.218 0.493 9.762 1.00 94.75 72 GLY A N 1
ATOM 554 C CA . GLY A 1 72 ? 3.310 -0.758 9.014 1.00 94.75 72 GLY A CA 1
ATOM 555 C C . GLY A 1 72 ? 4.070 -0.622 7.698 1.00 94.75 72 GLY A C 1
ATOM 556 O O . GLY A 1 72 ? 4.695 -1.579 7.266 1.00 94.75 72 GLY A O 1
ATOM 557 N N . ILE A 1 73 ? 4.027 0.556 7.075 1.00 95.38 73 ILE A N 1
ATOM 558 C CA . ILE A 1 73 ? 4.564 0.801 5.730 1.00 95.38 73 ILE A CA 1
ATOM 559 C C . ILE A 1 73 ? 5.987 1.378 5.773 1.00 95.38 73 ILE A C 1
ATOM 561 O O . ILE A 1 73 ? 6.737 1.215 4.814 1.00 95.38 73 ILE A O 1
ATOM 565 N N . ILE A 1 74 ? 6.390 2.019 6.877 1.00 93.50 74 ILE A N 1
ATOM 566 C CA . ILE A 1 74 ? 7.666 2.746 6.975 1.00 93.50 74 ILE A CA 1
ATOM 567 C C . ILE A 1 74 ? 8.891 1.919 6.558 1.00 93.50 74 ILE A C 1
ATOM 569 O O . ILE A 1 74 ? 9.699 2.418 5.782 1.00 93.50 74 ILE A O 1
ATOM 573 N N . SER A 1 75 ? 8.996 0.656 6.988 1.00 93.06 75 SER A N 1
ATOM 574 C CA . SER A 1 75 ? 10.130 -0.208 6.630 1.00 93.06 75 SER A CA 1
ATOM 575 C C . SER A 1 75 ? 10.187 -0.511 5.135 1.00 93.06 75 SER A C 1
ATOM 577 O O . SER A 1 75 ? 11.268 -0.587 4.561 1.00 93.06 75 SER A O 1
ATOM 579 N N . GLU A 1 76 ? 9.028 -0.649 4.488 1.00 95.25 76 GLU A N 1
ATOM 580 C CA . GLU A 1 76 ? 8.955 -0.907 3.048 1.00 95.25 76 GLU A CA 1
ATOM 581 C C . GLU A 1 76 ? 9.302 0.341 2.235 1.00 95.25 76 GLU A C 1
ATOM 583 O O . GLU A 1 76 ? 9.847 0.236 1.143 1.00 95.25 76 GLU A O 1
ATOM 588 N N . VAL A 1 77 ? 9.018 1.534 2.766 1.00 93.94 77 VAL A N 1
ATOM 589 C CA . VAL A 1 77 ? 9.400 2.801 2.127 1.00 93.94 77 VAL A CA 1
ATOM 590 C C . VAL A 1 77 ? 10.897 3.053 2.264 1.00 93.94 77 VAL A C 1
ATOM 592 O O . VAL A 1 77 ? 11.518 3.496 1.304 1.00 93.94 77 VAL A O 1
ATOM 595 N N . GLU A 1 78 ? 11.485 2.739 3.418 1.00 93.44 78 GLU A N 1
ATOM 596 C CA . GLU A 1 78 ? 12.939 2.800 3.623 1.00 93.44 78 GLU A CA 1
ATOM 597 C C . GLU A 1 78 ? 13.684 1.849 2.673 1.00 93.44 78 GLU A C 1
ATOM 599 O O . GLU A 1 78 ? 14.727 2.213 2.139 1.00 93.44 78 GLU A O 1
ATOM 604 N N . ALA A 1 79 ? 13.119 0.667 2.404 1.00 93.38 79 ALA A N 1
ATOM 605 C CA . ALA A 1 79 ? 13.673 -0.309 1.464 1.00 93.38 79 ALA A CA 1
ATOM 606 C C . ALA A 1 79 ? 13.317 -0.036 -0.012 1.00 93.38 79 ALA A C 1
ATOM 608 O O . ALA A 1 79 ? 13.821 -0.716 -0.904 1.00 93.38 79 ALA A O 1
ATOM 609 N N . LEU A 1 80 ? 12.446 0.935 -0.307 1.00 93.62 80 LEU A N 1
ATOM 610 C CA . LEU A 1 80 ? 11.861 1.108 -1.642 1.00 93.62 80 LEU A CA 1
ATOM 611 C C . LEU A 1 80 ? 12.898 1.437 -2.722 1.00 93.62 80 LEU A C 1
ATOM 613 O O . LEU A 1 80 ? 12.745 1.029 -3.873 1.00 93.62 80 LEU A O 1
ATOM 617 N N . ASP A 1 81 ? 13.951 2.159 -2.340 1.00 91.94 81 ASP A N 1
ATOM 618 C CA . ASP A 1 81 ? 15.069 2.500 -3.221 1.00 91.94 81 ASP A CA 1
ATOM 619 C C . ASP A 1 81 ? 15.887 1.270 -3.643 1.00 91.94 81 ASP A C 1
ATOM 621 O O . ASP A 1 81 ? 16.437 1.263 -4.742 1.00 91.94 81 ASP A O 1
ATOM 625 N N . ASP A 1 82 ? 15.924 0.225 -2.815 1.00 94.81 82 ASP A N 1
ATOM 626 C CA . ASP A 1 82 ? 16.548 -1.052 -3.165 1.00 94.81 82 ASP A CA 1
ATOM 627 C C . ASP A 1 82 ? 15.575 -1.913 -3.978 1.00 94.81 82 ASP A C 1
ATOM 629 O O . ASP A 1 82 ? 15.941 -2.459 -5.017 1.00 94.81 82 ASP A O 1
ATOM 633 N N . ILE A 1 83 ? 14.302 -1.966 -3.568 1.00 93.25 83 ILE A N 1
ATOM 634 C CA . ILE A 1 83 ? 13.262 -2.753 -4.247 1.00 93.25 83 ILE A CA 1
ATOM 635 C C . ILE A 1 83 ? 13.099 -2.313 -5.706 1.00 93.25 83 ILE A C 1
ATOM 637 O O . ILE A 1 83 ? 12.891 -3.157 -6.575 1.00 93.25 83 ILE A O 1
ATOM 641 N N . VAL A 1 84 ? 13.214 -1.014 -6.012 1.00 94.75 84 VAL A N 1
ATOM 642 C CA . VAL A 1 84 ? 13.049 -0.528 -7.392 1.00 94.75 84 VAL A CA 1
ATOM 643 C C . VAL A 1 84 ? 14.138 -1.028 -8.349 1.00 94.75 84 VAL A C 1
ATOM 645 O O . VAL A 1 84 ? 13.918 -1.053 -9.561 1.00 94.75 84 VAL A O 1
ATOM 648 N N . LEU A 1 85 ? 15.298 -1.445 -7.828 1.00 94.50 85 LEU A N 1
ATOM 649 C CA . LEU A 1 85 ? 16.365 -2.033 -8.640 1.00 94.50 85 LEU A CA 1
ATOM 650 C C . LEU A 1 85 ? 15.932 -3.381 -9.228 1.00 94.50 85 LEU A C 1
ATOM 652 O O . LEU A 1 85 ? 16.251 -3.671 -10.381 1.00 94.50 85 LEU A O 1
ATOM 656 N N . ASP A 1 86 ? 15.165 -4.157 -8.461 1.00 95.06 86 ASP A N 1
ATOM 657 C CA . ASP A 1 86 ? 14.613 -5.445 -8.882 1.00 95.06 86 ASP A CA 1
ATOM 658 C C . ASP A 1 86 ? 13.235 -5.293 -9.550 1.00 95.06 86 ASP A C 1
ATOM 660 O O . ASP A 1 86 ? 12.908 -6.007 -10.501 1.00 95.06 86 ASP A O 1
ATOM 664 N N . VAL A 1 87 ? 12.428 -4.337 -9.081 1.00 95.75 87 VAL A N 1
ATOM 665 C CA . VAL A 1 87 ? 11.062 -4.070 -9.548 1.00 95.75 87 VAL A CA 1
ATOM 666 C C . VAL A 1 87 ? 10.930 -2.603 -9.971 1.00 95.75 87 VAL A C 1
ATOM 668 O O . VAL A 1 87 ? 10.493 -1.762 -9.184 1.00 95.75 87 VAL A O 1
ATOM 671 N N . PRO A 1 88 ? 11.213 -2.259 -11.242 1.00 94.00 88 PRO A N 1
ATOM 672 C CA . PRO A 1 88 ? 11.227 -0.867 -11.711 1.00 94.00 88 PRO A CA 1
ATOM 673 C C . PRO A 1 88 ? 9.928 -0.072 -11.490 1.00 94.00 88 PRO A C 1
ATOM 675 O O . PRO A 1 88 ? 9.947 1.158 -11.490 1.00 94.00 88 PRO A O 1
ATOM 678 N N . ARG A 1 89 ? 8.791 -0.759 -11.299 1.00 94.75 89 ARG A N 1
ATOM 679 C CA . ARG A 1 89 ? 7.468 -0.163 -11.034 1.00 94.75 89 ARG A CA 1
ATOM 680 C C . ARG A 1 89 ? 7.134 -0.020 -9.540 1.00 94.75 89 ARG A C 1
ATOM 682 O O . ARG A 1 89 ? 6.042 0.428 -9.206 1.00 94.75 89 ARG A O 1
ATOM 689 N N . ALA A 1 90 ? 8.051 -0.334 -8.624 1.00 95.06 90 ALA A N 1
ATOM 690 C CA . ALA A 1 90 ? 7.777 -0.325 -7.183 1.00 95.06 90 ALA A CA 1
ATOM 691 C C . ALA A 1 90 ? 7.293 1.039 -6.649 1.00 95.06 90 ALA A C 1
ATOM 693 O O . ALA A 1 90 ? 6.436 1.081 -5.769 1.00 95.06 90 ALA A O 1
ATOM 694 N N . PHE A 1 91 ? 7.766 2.163 -7.205 1.00 94.12 91 PHE A N 1
ATOM 695 C CA . PHE A 1 91 ? 7.263 3.495 -6.825 1.00 94.12 91 PHE A CA 1
ATOM 696 C C . PHE A 1 91 ? 5.781 3.696 -7.165 1.00 94.12 91 PHE A C 1
ATOM 698 O O . PHE A 1 91 ? 5.048 4.311 -6.391 1.00 94.12 91 PHE A O 1
ATOM 705 N N . GLU A 1 92 ? 5.338 3.176 -8.307 1.00 95.44 92 GLU A N 1
ATOM 706 C CA . GLU A 1 92 ? 3.936 3.196 -8.725 1.00 95.44 92 GLU A CA 1
ATOM 707 C C . GLU A 1 92 ? 3.093 2.284 -7.824 1.00 95.44 92 GLU A C 1
ATOM 709 O O . GLU A 1 92 ? 2.043 2.700 -7.334 1.00 95.44 92 GLU A O 1
ATOM 714 N N . TYR A 1 93 ? 3.594 1.090 -7.506 1.00 97.31 93 TYR A N 1
ATOM 715 C CA . TYR A 1 93 ? 2.910 0.153 -6.610 1.00 97.31 93 TYR A CA 1
ATOM 716 C C . TYR A 1 93 ? 2.754 0.729 -5.199 1.00 97.31 93 TYR A C 1
ATOM 718 O O . TYR A 1 93 ? 1.663 0.692 -4.630 1.00 97.31 93 TYR A O 1
ATOM 726 N N . MET A 1 94 ? 3.808 1.353 -4.666 1.00 96.31 94 MET A N 1
ATOM 727 C CA . MET A 1 94 ? 3.751 2.065 -3.389 1.00 96.31 94 MET A CA 1
ATOM 728 C C . MET A 1 94 ? 2.708 3.190 -3.422 1.00 96.31 94 MET A C 1
ATOM 730 O O . MET A 1 94 ? 1.945 3.350 -2.473 1.00 96.31 94 MET A O 1
ATOM 734 N N . ALA A 1 95 ? 2.621 3.952 -4.515 1.00 94.94 95 ALA A N 1
ATOM 735 C CA . ALA A 1 95 ? 1.640 5.027 -4.632 1.00 94.94 95 ALA A CA 1
ATOM 736 C C . ALA A 1 95 ? 0.187 4.524 -4.573 1.00 94.94 95 ALA A C 1
ATOM 738 O O . ALA A 1 95 ? -0.645 5.148 -3.909 1.00 94.94 95 ALA A O 1
ATOM 739 N N . ILE A 1 96 ? -0.115 3.392 -5.218 1.00 96.69 96 ILE A N 1
ATOM 740 C CA . ILE A 1 96 ? -1.433 2.738 -5.146 1.00 96.69 96 ILE A CA 1
ATOM 741 C C . ILE A 1 96 ? -1.754 2.338 -3.697 1.00 96.69 96 ILE A C 1
ATOM 743 O O . ILE A 1 96 ? -2.835 2.642 -3.186 1.00 96.69 96 ILE A O 1
ATOM 747 N N . ILE A 1 97 ? -0.795 1.716 -3.009 1.00 97.12 97 ILE A N 1
ATOM 748 C CA . ILE A 1 97 ? -0.957 1.244 -1.627 1.00 97.12 97 ILE A CA 1
ATOM 749 C C . ILE A 1 97 ? -1.179 2.417 -0.656 1.00 97.12 97 ILE A C 1
ATOM 751 O O . ILE A 1 97 ? -2.097 2.369 0.166 1.00 97.12 97 ILE A O 1
ATOM 755 N N . LEU A 1 98 ? -0.395 3.497 -0.769 1.00 95.19 98 LEU A N 1
ATOM 756 C CA . LEU A 1 98 ? -0.516 4.684 0.090 1.00 95.19 98 LEU A CA 1
ATOM 757 C C . LEU A 1 98 ? -1.866 5.398 -0.071 1.00 95.19 98 LEU A C 1
ATOM 759 O O . LEU A 1 98 ? -2.428 5.862 0.923 1.00 95.19 98 LEU A O 1
ATOM 763 N N . LYS A 1 99 ? -2.412 5.445 -1.294 1.00 94.62 99 LYS A N 1
ATOM 764 C CA . LYS A 1 99 ? -3.772 5.952 -1.549 1.00 94.62 99 LYS A CA 1
ATOM 765 C C . LYS A 1 99 ? -4.836 5.095 -0.875 1.00 94.62 99 LYS A C 1
ATOM 767 O O . LYS A 1 99 ? -5.777 5.626 -0.288 1.00 94.62 99 LYS A O 1
ATOM 772 N N . GLY A 1 100 ? -4.684 3.772 -0.929 1.00 95.06 100 GLY A N 1
ATOM 773 C CA . GLY A 1 100 ? -5.563 2.845 -0.216 1.00 95.06 100 GLY A CA 1
ATOM 774 C C . GLY A 1 100 ? -5.540 3.076 1.297 1.00 95.06 100 GLY A C 1
ATOM 775 O O . GLY A 1 100 ? -6.583 3.138 1.946 1.00 95.06 100 GLY A O 1
ATOM 776 N N . ALA A 1 101 ? -4.350 3.302 1.854 1.00 95.19 101 ALA A N 1
ATOM 777 C CA . ALA A 1 101 ? -4.165 3.626 3.267 1.00 95.19 101 ALA A CA 1
ATOM 778 C C . ALA A 1 101 ? -4.713 5.012 3.673 1.00 95.19 101 ALA A C 1
ATOM 780 O O . ALA A 1 101 ? -4.806 5.301 4.864 1.00 95.19 101 ALA A O 1
ATOM 781 N N . GLY A 1 102 ? -5.083 5.871 2.715 1.00 92.75 102 GLY A N 1
ATOM 782 C CA . GLY A 1 102 ? -5.590 7.223 2.969 1.00 92.75 102 GLY A CA 1
ATOM 783 C C . GLY A 1 102 ? -4.521 8.228 3.410 1.00 92.75 102 GLY A C 1
ATOM 784 O O . GLY A 1 102 ? -4.861 9.339 3.818 1.00 92.75 102 GLY A O 1
ATOM 785 N N . LEU A 1 103 ? -3.237 7.867 3.312 1.00 91.00 103 LEU A N 1
ATOM 786 C CA . LEU A 1 103 ? -2.107 8.717 3.711 1.00 91.00 103 LEU A CA 1
ATOM 787 C C . LEU A 1 103 ? -1.904 9.910 2.764 1.00 91.00 103 LEU A C 1
ATOM 789 O O . LEU A 1 103 ? -1.215 10.867 3.110 1.00 91.00 103 LEU A O 1
ATOM 793 N N . ASP A 1 104 ? -2.520 9.868 1.580 1.00 89.06 104 ASP A N 1
ATOM 794 C CA . ASP A 1 104 ? -2.600 10.974 0.625 1.00 89.06 104 ASP A CA 1
ATOM 795 C C . ASP A 1 104 ? -3.529 12.108 1.071 1.00 89.06 104 ASP A C 1
ATOM 797 O O . ASP A 1 104 ? -3.346 13.253 0.662 1.00 89.06 104 ASP A O 1
ATOM 801 N N . LYS A 1 105 ? -4.511 11.793 1.918 1.00 85.75 105 LYS A N 1
ATOM 802 C CA . LYS A 1 105 ? -5.517 12.740 2.422 1.00 85.75 105 LYS A CA 1
ATOM 803 C C . LYS A 1 105 ? -5.190 13.251 3.818 1.00 85.75 105 LYS A C 1
ATOM 805 O O . LYS A 1 105 ? -5.773 14.238 4.259 1.00 85.75 105 LYS A O 1
ATOM 810 N N . GLU A 1 106 ? -4.301 12.559 4.519 1.00 84.50 106 GLU A N 1
ATOM 811 C CA . GLU A 1 106 ? -3.844 12.950 5.840 1.00 84.50 106 GLU A CA 1
ATOM 812 C C . GLU A 1 106 ? -2.857 14.120 5.745 1.00 84.50 106 GLU A C 1
ATOM 814 O O . GLU A 1 106 ? -1.899 14.085 4.966 1.00 84.50 106 GLU A O 1
ATOM 819 N N . ASP A 1 107 ? -3.060 15.149 6.569 1.00 81.88 107 ASP A N 1
ATOM 820 C CA . ASP A 1 107 ? -2.175 16.310 6.583 1.00 81.88 107 ASP A CA 1
ATOM 821 C C . ASP A 1 107 ? -0.732 15.908 6.945 1.00 81.88 107 ASP A C 1
ATOM 823 O O . ASP A 1 107 ? -0.431 15.335 8.000 1.00 81.88 107 ASP A O 1
ATOM 827 N N . GLY A 1 108 ? 0.179 16.163 6.007 1.00 82.94 108 GLY A N 1
ATOM 828 C CA . GLY A 1 108 ? 1.585 15.786 6.106 1.00 82.94 108 GLY A CA 1
ATOM 829 C C . GLY A 1 108 ? 1.892 14.284 6.010 1.00 82.94 108 GLY A C 1
ATOM 830 O O . GLY A 1 108 ? 3.074 13.944 6.087 1.00 82.94 108 GLY A O 1
ATOM 831 N N . GLY A 1 109 ? 0.907 13.398 5.806 1.00 82.62 109 GLY A N 1
ATOM 832 C CA . GLY A 1 109 ? 1.103 11.940 5.748 1.00 82.62 109 GLY A CA 1
ATOM 833 C C . GLY A 1 109 ? 2.096 11.518 4.661 1.00 82.62 109 GLY A C 1
ATOM 834 O O . GLY A 1 109 ? 3.130 10.908 4.947 1.00 82.62 109 GLY A O 1
ATOM 835 N N . LEU A 1 110 ? 1.865 11.952 3.416 1.00 85.44 110 LEU A N 1
ATOM 836 C CA . LEU A 1 110 ? 2.806 11.707 2.311 1.00 85.44 110 LEU A CA 1
ATOM 837 C C . LEU A 1 110 ? 4.188 12.306 2.556 1.00 85.44 110 LEU A C 1
ATOM 839 O O . LEU A 1 110 ? 5.183 11.690 2.188 1.00 85.44 110 LEU A O 1
ATOM 843 N N . SER A 1 111 ? 4.272 13.489 3.166 1.00 85.94 111 SER A N 1
ATOM 844 C CA . SER A 1 111 ? 5.555 14.143 3.443 1.00 85.94 111 SER A CA 1
ATOM 845 C C . SER A 1 111 ? 6.372 13.363 4.475 1.00 85.94 111 SER A C 1
ATOM 847 O O . SER A 1 111 ? 7.578 13.194 4.290 1.00 85.94 111 SER A O 1
ATOM 849 N N . ARG A 1 112 ? 5.728 12.846 5.534 1.00 88.31 112 ARG A N 1
ATOM 850 C CA . ARG A 1 112 ? 6.383 11.994 6.539 1.00 88.31 112 ARG A CA 1
ATOM 851 C C . ARG A 1 112 ? 6.900 10.709 5.911 1.00 88.31 112 ARG A C 1
ATOM 853 O O . ARG A 1 112 ? 8.079 10.403 6.072 1.00 88.31 112 ARG A O 1
ATOM 860 N N . ILE A 1 113 ? 6.069 10.027 5.128 1.00 86.00 113 ILE A N 1
ATOM 861 C CA . ILE A 1 113 ? 6.449 8.799 4.425 1.00 86.00 113 ILE A CA 1
ATOM 862 C C . ILE A 1 113 ? 7.573 9.051 3.415 1.00 86.00 113 ILE A C 1
ATOM 864 O O . ILE A 1 113 ? 8.611 8.399 3.463 1.00 86.00 113 ILE A O 1
ATOM 868 N N . ALA A 1 114 ? 7.422 10.037 2.533 1.00 84.44 114 ALA A N 1
ATOM 869 C CA . ALA A 1 114 ? 8.410 10.333 1.502 1.00 84.44 114 ALA A CA 1
ATOM 870 C C . ALA A 1 114 ? 9.770 10.752 2.074 1.00 84.44 114 ALA A C 1
ATOM 872 O O . ALA A 1 114 ? 10.790 10.525 1.436 1.00 84.44 114 ALA A O 1
ATOM 873 N N . SER A 1 115 ? 9.815 11.320 3.283 1.00 87.50 115 SER A N 1
ATOM 874 C CA . SER A 1 115 ? 11.083 11.649 3.947 1.00 87.50 115 SER A CA 1
ATOM 875 C C . SER A 1 115 ? 11.938 10.423 4.300 1.00 87.50 115 SER A C 1
ATOM 877 O O . SER A 1 115 ? 13.108 10.581 4.642 1.00 87.50 115 SER A O 1
ATOM 879 N N . LYS A 1 116 ? 11.367 9.213 4.222 1.00 88.19 116 LYS A N 1
ATOM 880 C CA . LYS A 1 116 ? 12.018 7.942 4.567 1.00 88.19 116 LYS A CA 1
ATOM 881 C C . LYS A 1 116 ? 12.718 7.260 3.395 1.00 88.19 116 LYS A C 1
ATOM 883 O O . LYS A 1 116 ? 13.502 6.352 3.626 1.00 88.19 116 LYS A O 1
ATOM 888 N N . SER A 1 117 ? 12.481 7.722 2.169 1.00 85.38 117 SER A N 1
ATOM 889 C CA . SER A 1 117 ? 13.156 7.234 0.964 1.00 85.38 117 SER A CA 1
ATOM 890 C C . SER A 1 117 ? 14.003 8.346 0.353 1.00 85.38 117 SER A C 1
ATOM 892 O O . SER A 1 117 ? 13.576 9.502 0.273 1.00 85.38 117 SER A O 1
ATOM 894 N N . ILE A 1 118 ? 15.188 7.992 -0.146 1.00 81.81 118 ILE A N 1
ATOM 895 C CA . ILE A 1 118 ? 16.073 8.906 -0.879 1.00 81.81 118 ILE A CA 1
ATOM 896 C C . ILE A 1 118 ? 15.337 9.454 -2.108 1.00 81.81 118 ILE A C 1
ATOM 898 O O . ILE A 1 118 ? 15.388 10.655 -2.393 1.00 81.81 118 ILE A O 1
ATOM 902 N N . ASN A 1 119 ? 14.585 8.594 -2.799 1.00 85.06 119 ASN A N 1
ATOM 903 C CA . ASN A 1 119 ? 13.744 8.977 -3.926 1.00 85.06 119 ASN A CA 1
ATOM 904 C C . ASN A 1 119 ? 12.270 9.164 -3.548 1.00 85.06 119 ASN A C 1
ATOM 906 O O . ASN A 1 119 ? 11.404 9.092 -4.421 1.00 85.06 119 ASN A O 1
ATOM 910 N N . GLY A 1 120 ? 11.948 9.518 -2.300 1.00 77.00 120 GLY A N 1
ATOM 911 C CA . GLY A 1 120 ? 10.561 9.698 -1.853 1.00 77.00 120 GLY A CA 1
ATOM 912 C C . GLY A 1 120 ? 9.748 10.727 -2.654 1.00 77.00 120 GLY A C 1
ATOM 913 O O . GLY A 1 120 ? 8.523 1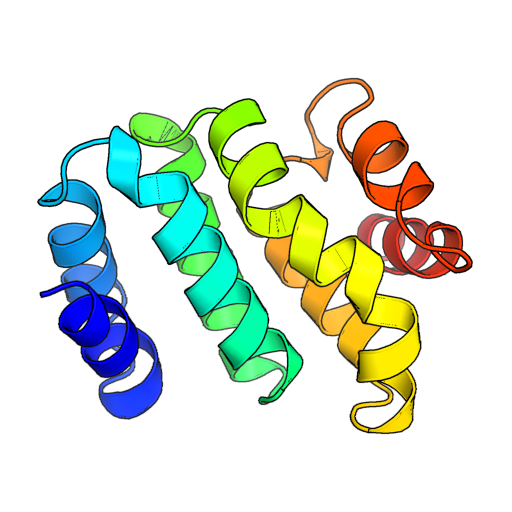0.644 -2.732 1.00 77.00 120 GLY A O 1
ATOM 914 N N . ARG A 1 121 ? 10.408 11.656 -3.361 1.00 84.12 121 ARG A N 1
ATOM 915 C CA . ARG A 1 121 ? 9.742 12.543 -4.337 1.00 84.12 121 ARG A CA 1
ATOM 916 C C . ARG A 1 121 ? 9.097 11.787 -5.501 1.00 84.12 121 ARG A C 1
ATOM 918 O O . ARG A 1 121 ? 8.083 12.250 -6.017 1.00 84.12 121 ARG A O 1
ATOM 925 N N . GLN A 1 122 ? 9.653 10.649 -5.916 1.00 83.56 122 GLN A N 1
ATOM 926 C CA . GLN A 1 122 ? 9.041 9.793 -6.934 1.00 83.56 122 GLN A CA 1
ATOM 927 C C . GLN A 1 122 ? 7.745 9.174 -6.413 1.00 83.56 122 GLN A C 1
ATOM 929 O O . GLN A 1 122 ? 6.768 9.140 -7.154 1.00 83.56 122 GLN A O 1
ATOM 934 N N . VAL A 1 123 ? 7.690 8.776 -5.138 1.00 80.56 123 VAL A N 1
ATOM 935 C CA . VAL A 1 123 ? 6.449 8.298 -4.505 1.00 80.56 123 VAL A CA 1
ATOM 936 C C . VAL A 1 123 ? 5.380 9.389 -4.549 1.00 80.56 123 VAL A C 1
ATOM 938 O O . VAL A 1 123 ? 4.300 9.170 -5.092 1.00 80.56 123 VAL A O 1
ATOM 941 N N . ILE A 1 124 ? 5.704 10.599 -4.074 1.00 83.31 124 ILE A N 1
ATOM 942 C CA . ILE A 1 124 ? 4.779 11.746 -4.103 1.00 83.31 124 ILE A CA 1
ATOM 943 C C . ILE A 1 124 ? 4.289 12.016 -5.529 1.00 83.31 124 ILE A C 1
ATOM 945 O O . ILE A 1 124 ? 3.096 12.221 -5.750 1.00 83.31 124 ILE A O 1
ATOM 949 N N . ARG A 1 125 ? 5.196 11.991 -6.510 1.00 86.00 125 ARG A N 1
ATOM 950 C CA . ARG A 1 125 ? 4.856 12.218 -7.915 1.00 86.00 125 ARG A CA 1
ATOM 951 C C . ARG A 1 125 ? 3.818 11.213 -8.419 1.00 86.00 125 ARG A C 1
ATOM 953 O O . ARG A 1 125 ? 2.835 11.640 -9.014 1.00 86.00 125 ARG A O 1
ATOM 960 N N . HIS A 1 126 ? 4.004 9.916 -8.178 1.00 85.75 126 HIS A N 1
ATOM 961 C CA . HIS A 1 126 ? 3.050 8.890 -8.620 1.00 85.75 126 HIS A CA 1
ATOM 962 C C . HIS A 1 126 ? 1.720 8.972 -7.855 1.00 85.75 126 HIS A C 1
ATOM 964 O O . HIS A 1 126 ? 0.654 8.763 -8.438 1.00 85.75 126 HIS A O 1
ATOM 970 N N . VAL A 1 127 ? 1.749 9.361 -6.574 1.00 83.00 127 VAL A N 1
ATOM 971 C CA . VAL A 1 127 ? 0.516 9.607 -5.816 1.00 83.00 127 VAL A CA 1
ATOM 972 C C . VAL A 1 127 ? -0.281 10.761 -6.441 1.00 83.00 127 VAL A C 1
ATOM 974 O O . VAL A 1 127 ? -1.462 10.583 -6.738 1.00 83.00 127 VAL A O 1
ATOM 977 N N . ILE A 1 128 ? 0.355 11.902 -6.725 1.00 80.62 128 ILE A N 1
ATOM 978 C CA . ILE A 1 128 ? -0.313 13.093 -7.281 1.00 80.62 128 ILE A CA 1
ATOM 979 C C . ILE A 1 128 ? -0.794 12.874 -8.718 1.00 80.62 128 ILE A C 1
ATOM 981 O O . ILE A 1 128 ? -1.898 13.290 -9.058 1.00 80.62 128 ILE A O 1
ATOM 985 N N . LEU A 1 129 ? 0.027 12.253 -9.570 1.00 78.44 129 LEU A N 1
ATOM 986 C CA . LEU A 1 129 ? -0.271 12.161 -11.001 1.00 78.44 129 LEU A CA 1
ATOM 987 C C . LEU A 1 129 ? -1.413 11.200 -11.333 1.00 78.44 129 LEU A C 1
ATOM 989 O O . LEU A 1 129 ? -1.947 11.305 -12.429 1.00 78.44 129 LEU A O 1
ATOM 993 N N . GLY A 1 130 ? -1.807 10.324 -10.401 1.00 64.44 130 GLY A N 1
ATOM 994 C CA . GLY A 1 130 ? -2.802 9.299 -10.702 1.00 64.44 130 GLY A CA 1
ATOM 995 C C . GLY A 1 130 ? -2.224 8.310 -11.701 1.00 64.44 130 GLY A C 1
ATOM 996 O O . GLY A 1 130 ? -2.379 8.494 -12.900 1.00 64.44 130 GLY A O 1
ATOM 997 N N . THR A 1 131 ? -1.504 7.319 -11.181 1.00 56.06 131 THR A N 1
ATOM 998 C CA . THR A 1 131 ? -1.144 6.101 -11.921 1.00 56.06 131 THR A CA 1
ATOM 999 C C . THR A 1 131 ? -2.359 5.553 -12.657 1.00 56.06 131 THR A C 1
ATOM 1001 O O . THR A 1 131 ? -3.390 5.383 -11.956 1.00 56.06 131 THR A O 1
#

Secondary structure (DSSP, 8-state):
-THHHHIIIIIT--HHHHHHHHHTS-GGGHHHHHHHHHHHHHTS-HHHHHHHHHHHHHHHHHT--HHHHHHHHHHHHHTHHHHHHH-TTHHHHHHHHHHHTTTTTSTTHHHHHHTTSTTHHHHHHHHHHT-

Sequence (131 aa):
RMDLCLENLFASRNLSQAHANFTSLPAKYHPMLIGKLTHVALGGTEADAHLVGDLFAQLSKEWCSPEAFERGIISEVEALDDIVLDVPRAFEYMAIILKGAGLDKEDGGLSRIASKSINGRQVIRHVILGT

Organism: NCBI:txid994086

pLDDT: mean 91.01, std 6.92, range [56.06, 98.0]

InterPro domains:
  IPR003891 Initiation factor eIF-4 gamma, MA3 [PS51366] (1-117)
  IPR016024 Armadillo-type fold [SSF48371] (6-101)

Radius of gyration: 13.33 Å; chains: 1; bounding box: 30×34×30 Å